Protein AF-A0A163H7R5-F1 (afdb_monomer_lite)

Radius of gyration: 14.14 Å; chains: 1; bounding box: 29×24×38 Å

Structure (mmCIF, N/CA/C/O backbone):
data_AF-A0A163H7R5-F1
#
_entry.id   AF-A0A163H7R5-F1
#
loop_
_atom_site.group_PDB
_atom_site.id
_atom_site.type_symbol
_atom_site.label_atom_id
_atom_site.label_alt_id
_atom_site.label_comp_id
_atom_site.label_asym_id
_atom_site.label_entity_id
_atom_site.label_seq_id
_atom_site.pdbx_PDB_ins_code
_atom_site.Cartn_x
_atom_site.Cartn_y
_atom_site.Cartn_z
_atom_site.occupancy
_atom_site.B_iso_or_equiv
_atom_site.auth_seq_id
_atom_site.auth_comp_id
_atom_site.auth_asym_id
_atom_site.auth_atom_id
_atom_site.pdbx_PDB_model_num
ATOM 1 N N . MET A 1 1 ? -4.530 -2.869 -2.619 1.00 72.56 1 MET A N 1
ATOM 2 C CA . MET A 1 1 ? -5.975 -3.078 -2.436 1.00 72.56 1 MET A CA 1
ATOM 3 C C . MET A 1 1 ? -6.226 -3.514 -1.015 1.00 72.56 1 MET A C 1
ATOM 5 O O . MET A 1 1 ? -5.780 -4.596 -0.633 1.00 72.56 1 MET A O 1
ATOM 9 N N . ILE A 1 2 ? -6.866 -2.659 -0.225 1.00 85.81 2 ILE A N 1
ATOM 10 C CA . ILE A 1 2 ? -7.256 -3.000 1.138 1.00 85.81 2 ILE A CA 1
ATOM 11 C C . ILE A 1 2 ? -8.433 -3.974 1.084 1.00 85.81 2 ILE A C 1
ATOM 13 O O . ILE A 1 2 ? -9.482 -3.690 0.510 1.00 85.81 2 ILE A O 1
ATOM 17 N N . ASP A 1 3 ? -8.252 -5.167 1.639 1.00 91.56 3 ASP A N 1
ATOM 18 C CA . ASP A 1 3 ? -9.330 -6.146 1.685 1.00 91.56 3 ASP A CA 1
ATOM 19 C C . ASP A 1 3 ? -10.376 -5.776 2.757 1.00 91.56 3 ASP A C 1
ATOM 21 O O . ASP A 1 3 ? -10.142 -4.977 3.672 1.00 91.56 3 ASP A O 1
ATOM 25 N N . SER A 1 4 ? -11.555 -6.390 2.656 1.00 92.75 4 SER A N 1
ATOM 26 C CA . SER A 1 4 ? -12.683 -6.099 3.545 1.00 92.75 4 SER A CA 1
ATOM 27 C C . SER A 1 4 ? -12.422 -6.463 5.010 1.00 92.75 4 SER A C 1
ATOM 29 O O . SER A 1 4 ? -13.014 -5.852 5.903 1.00 92.75 4 SER A O 1
ATOM 31 N N . TYR A 1 5 ? -11.545 -7.431 5.286 1.00 94.44 5 TYR A N 1
ATOM 32 C CA . TYR A 1 5 ? -11.155 -7.785 6.645 1.00 94.44 5 TYR A CA 1
ATOM 33 C C . TYR A 1 5 ? -10.237 -6.710 7.234 1.00 94.44 5 TYR A C 1
ATOM 35 O O . TYR A 1 5 ? -10.515 -6.196 8.318 1.00 94.44 5 TYR A O 1
ATOM 43 N N . THR A 1 6 ? -9.203 -6.302 6.500 1.00 91.81 6 THR A N 1
ATOM 44 C CA . THR A 1 6 ? -8.277 -5.237 6.894 1.00 91.81 6 THR A CA 1
ATOM 45 C C . THR A 1 6 ? -9.022 -3.924 7.129 1.00 91.81 6 THR A C 1
ATOM 47 O O . THR A 1 6 ? -8.787 -3.265 8.142 1.00 91.81 6 THR A O 1
ATOM 50 N N . LEU A 1 7 ? -9.987 -3.583 6.270 1.00 93.81 7 LEU A N 1
ATOM 51 C CA . LEU A 1 7 ? -10.825 -2.396 6.447 1.00 93.81 7 LEU A CA 1
ATOM 52 C C . LEU A 1 7 ? -11.639 -2.452 7.751 1.00 93.81 7 LEU A C 1
ATOM 54 O O . LEU A 1 7 ? -11.688 -1.473 8.495 1.00 93.81 7 LEU A O 1
ATOM 58 N N . LYS A 1 8 ? -12.242 -3.606 8.074 1.00 94.94 8 LYS A N 1
ATOM 59 C CA . LYS A 1 8 ? -12.953 -3.803 9.350 1.00 94.94 8 LYS A CA 1
ATOM 60 C C . LYS A 1 8 ? -12.021 -3.636 10.548 1.00 94.94 8 LYS A C 1
ATOM 62 O O . LYS A 1 8 ? -12.404 -2.989 11.516 1.00 94.94 8 LYS A O 1
ATOM 67 N N . GLN A 1 9 ? -10.801 -4.171 10.472 1.00 94.88 9 GLN A N 1
ATOM 68 C CA . GLN A 1 9 ? -9.807 -4.016 11.537 1.00 94.88 9 GLN A CA 1
ATOM 69 C C . GLN A 1 9 ? -9.389 -2.554 11.729 1.00 94.88 9 GLN A C 1
ATOM 71 O O . GLN A 1 9 ? -9.245 -2.107 12.864 1.00 94.88 9 GLN A O 1
ATOM 76 N N .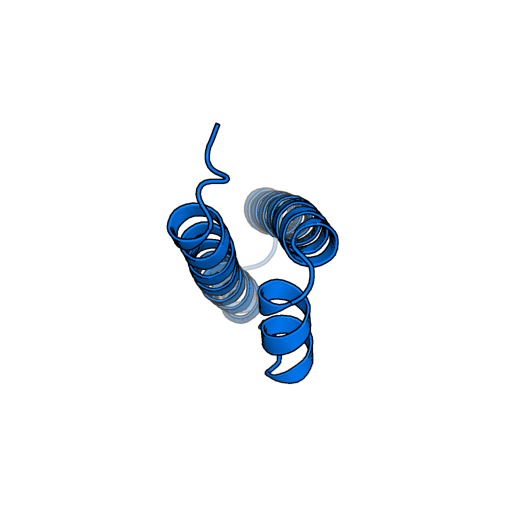 CYS A 1 10 ? -9.258 -1.787 10.645 1.00 93.94 10 CYS A N 1
ATOM 77 C CA . CYS A 1 10 ? -8.930 -0.361 10.717 1.00 93.94 10 CYS A CA 1
ATOM 78 C C . CYS A 1 10 ? -10.037 0.460 11.398 1.00 93.94 10 CYS A C 1
ATOM 80 O O . CYS A 1 10 ? -9.723 1.367 12.162 1.00 93.94 10 CYS A O 1
ATOM 82 N N . LYS A 1 11 ? -11.313 0.100 11.190 1.00 92.25 11 LYS A N 1
ATOM 83 C CA . LYS A 1 11 ? -12.462 0.749 11.848 1.00 92.25 11 LYS A CA 1
ATOM 84 C C . LYS A 1 11 ? -12.512 0.509 13.358 1.00 92.25 11 LYS A C 1
ATOM 86 O O . LYS A 1 11 ? -12.908 1.392 14.103 1.00 92.25 11 LYS A O 1
ATOM 91 N N . VAL A 1 12 ? -12.126 -0.682 13.821 1.00 93.81 12 VAL A N 1
ATOM 92 C CA . VAL A 1 12 ? -12.187 -1.029 15.256 1.00 93.81 12 VAL A CA 1
ATOM 93 C C . VAL A 1 12 ? -10.893 -0.724 16.006 1.00 93.81 12 VAL A C 1
ATOM 95 O O . VAL A 1 12 ? -10.904 -0.585 17.227 1.00 93.81 12 VAL A O 1
ATOM 98 N N . ASN A 1 13 ? -9.763 -0.638 15.302 1.00 93.81 13 ASN A N 1
ATOM 99 C CA . ASN A 1 13 ? -8.456 -0.424 15.902 1.00 93.81 13 ASN A CA 1
ATOM 100 C C . ASN A 1 13 ? -7.675 0.662 15.156 1.00 93.81 13 ASN A C 1
ATOM 102 O O . ASN A 1 13 ? -7.053 0.447 14.112 1.00 93.81 13 ASN A O 1
ATOM 106 N N . LYS A 1 14 ? -7.632 1.831 15.790 1.00 88.31 14 LYS A N 1
ATOM 107 C CA . LYS A 1 14 ? -6.984 3.034 15.265 1.00 88.31 14 LYS A CA 1
ATOM 108 C C . LYS A 1 14 ? -5.476 2.870 15.063 1.00 88.31 14 LYS A C 1
ATOM 110 O O . LYS A 1 14 ? -4.907 3.423 14.125 1.00 88.31 14 LYS A O 1
ATOM 115 N N . HIS A 1 15 ? -4.814 2.086 15.917 1.00 92.62 15 HIS A N 1
ATOM 116 C CA . HIS A 1 15 ? -3.390 1.800 15.759 1.00 92.62 15 HIS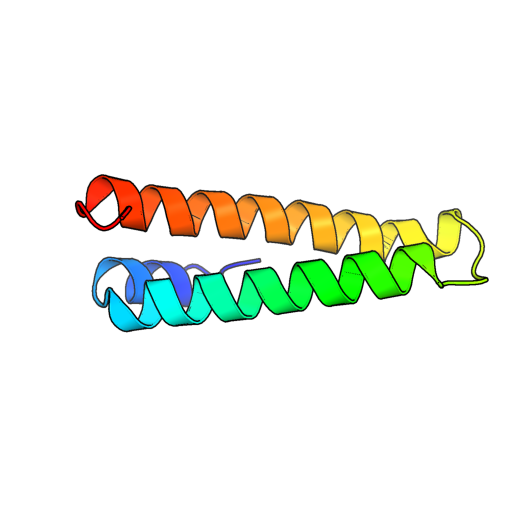 A CA 1
ATOM 117 C C . HIS A 1 1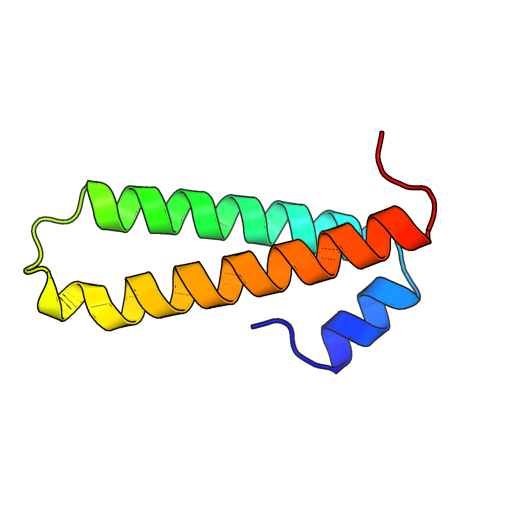5 ? -3.128 0.969 14.497 1.00 92.62 15 HIS A C 1
ATOM 119 O O . HIS A 1 15 ? -2.188 1.259 13.759 1.00 92.62 15 HIS A O 1
ATOM 125 N N . ILE A 1 16 ? -3.996 -0.008 14.208 1.00 93.44 16 ILE A N 1
ATOM 126 C CA . ILE A 1 16 ? -3.924 -0.796 12.971 1.00 93.44 16 ILE A CA 1
ATOM 127 C C . ILE A 1 16 ? -4.125 0.108 11.752 1.00 93.44 16 ILE A C 1
ATOM 129 O O . ILE A 1 16 ? -3.338 0.009 10.812 1.00 93.44 16 ILE A O 1
ATOM 133 N N . CYS A 1 17 ? -5.104 1.020 11.789 1.00 94.94 17 CYS A N 1
ATOM 134 C CA . CYS A 1 17 ? -5.343 1.979 10.706 1.00 94.94 17 CYS A CA 1
ATOM 135 C C . CYS A 1 17 ? -4.090 2.823 10.406 1.00 94.94 17 CYS A C 1
ATOM 137 O O . CYS A 1 17 ? -3.576 2.800 9.288 1.00 94.94 17 CYS A O 1
ATOM 139 N N . LYS A 1 18 ? -3.506 3.459 11.434 1.00 94.69 18 LYS A N 1
ATOM 140 C CA . LYS A 1 18 ? -2.278 4.267 11.302 1.00 94.69 18 LYS A CA 1
ATOM 141 C C . LYS A 1 18 ? -1.082 3.462 10.798 1.00 94.69 18 LYS A C 1
ATOM 143 O O . LYS A 1 18 ? -0.318 3.944 9.964 1.00 94.69 18 LYS A O 1
ATOM 148 N N . LEU A 1 19 ? -0.899 2.241 11.301 1.00 95.44 19 LEU A N 1
ATOM 149 C CA . LEU A 1 19 ? 0.182 1.364 10.855 1.00 95.44 19 LEU A CA 1
ATOM 150 C C . LEU A 1 19 ? 0.010 0.978 9.381 1.00 95.44 19 LEU A C 1
ATOM 152 O O . LEU A 1 19 ? 0.988 0.944 8.635 1.00 95.44 19 LEU A O 1
ATOM 156 N N . LYS A 1 20 ? -1.224 0.697 8.945 1.00 95.06 20 LYS A N 1
ATOM 157 C CA . LYS A 1 20 ? -1.503 0.385 7.541 1.00 95.06 20 LYS A CA 1
ATOM 158 C C . LYS A 1 20 ? -1.312 1.582 6.627 1.00 95.06 20 LYS A C 1
ATOM 160 O O . LYS A 1 20 ? -0.671 1.392 5.598 1.00 95.06 20 LYS A O 1
ATOM 165 N N . ALA A 1 21 ? -1.760 2.772 7.023 1.00 95.81 21 ALA A N 1
ATOM 166 C CA . ALA A 1 21 ? -1.526 3.996 6.262 1.00 95.81 21 ALA A CA 1
ATOM 167 C C . ALA A 1 21 ? -0.022 4.218 6.032 1.00 95.81 21 ALA A C 1
ATOM 169 O O . ALA A 1 21 ? 0.424 4.232 4.891 1.00 95.81 21 ALA A O 1
ATOM 170 N N . ARG A 1 22 ? 0.793 4.205 7.096 1.00 96.62 22 ARG A N 1
ATOM 171 C CA . ARG A 1 22 ? 2.257 4.377 6.992 1.00 96.62 22 ARG A CA 1
ATOM 172 C C . ARG A 1 22 ? 2.941 3.334 6.111 1.00 96.62 22 ARG A C 1
ATOM 174 O O . ARG A 1 22 ? 3.816 3.658 5.313 1.00 96.62 22 ARG A O 1
ATOM 181 N N . ASN A 1 23 ? 2.559 2.066 6.253 1.00 95.69 23 ASN A N 1
ATOM 182 C CA . ASN A 1 23 ? 3.143 1.000 5.439 1.00 95.69 23 ASN A CA 1
ATOM 183 C C . ASN A 1 23 ? 2.784 1.162 3.959 1.00 95.69 23 ASN A C 1
ATOM 185 O O . ASN A 1 23 ? 3.614 0.899 3.088 1.00 95.69 23 ASN A O 1
ATOM 189 N N . LEU A 1 24 ? 1.551 1.579 3.678 1.00 96.12 24 LEU A N 1
ATOM 190 C CA . LEU A 1 24 ? 1.066 1.768 2.322 1.00 96.12 24 LEU A CA 1
ATOM 191 C C . LEU A 1 24 ? 1.650 3.036 1.684 1.00 96.12 24 LEU A C 1
ATOM 193 O O . LEU A 1 24 ? 2.050 2.979 0.526 1.00 96.12 24 LEU A O 1
ATOM 197 N N . GLU A 1 25 ? 1.811 4.124 2.442 1.00 97.44 25 GLU A N 1
ATOM 198 C CA . GLU A 1 25 ? 2.555 5.327 2.038 1.00 97.44 25 GLU A CA 1
ATOM 199 C C . GLU A 1 25 ? 3.973 4.962 1.605 1.00 97.44 25 GLU A C 1
ATOM 201 O O . GLU A 1 25 ? 4.394 5.287 0.493 1.00 97.44 25 GLU A O 1
ATOM 206 N N . HIS A 1 26 ? 4.689 4.221 2.457 1.00 97.44 26 HIS A N 1
ATOM 207 C CA . HIS A 1 26 ? 6.042 3.774 2.159 1.00 97.44 26 HIS A CA 1
ATOM 208 C C . HIS A 1 26 ? 6.079 2.906 0.893 1.00 97.44 26 HIS A C 1
ATOM 210 O O . HIS A 1 26 ? 6.891 3.145 0.002 1.00 97.44 26 HIS A O 1
ATOM 216 N N . ALA A 1 27 ? 5.175 1.929 0.766 1.00 95.94 27 ALA A N 1
ATOM 217 C CA . ALA A 1 27 ? 5.106 1.067 -0.414 1.00 95.94 27 ALA A CA 1
ATOM 218 C C . ALA A 1 27 ? 4.809 1.853 -1.704 1.00 95.94 27 ALA A C 1
ATOM 220 O O . ALA A 1 27 ? 5.444 1.611 -2.731 1.00 95.94 27 ALA A O 1
ATOM 221 N N . VAL A 1 28 ? 3.887 2.820 -1.651 1.00 97.19 28 VAL A N 1
ATOM 222 C CA . VAL A 1 28 ? 3.568 3.714 -2.774 1.00 97.19 28 VAL A CA 1
ATOM 223 C C . VAL A 1 28 ? 4.781 4.557 -3.156 1.00 97.19 28 VAL A C 1
ATOM 225 O O . VAL A 1 28 ? 5.083 4.679 -4.342 1.00 97.19 28 VAL A O 1
ATOM 228 N N . GLN A 1 29 ? 5.496 5.119 -2.179 1.00 97.75 29 GLN A N 1
ATOM 229 C CA . GLN A 1 29 ? 6.697 5.912 -2.433 1.00 97.75 29 GLN A CA 1
ATOM 230 C C . GLN A 1 29 ? 7.792 5.073 -3.100 1.00 97.75 29 GLN A C 1
ATOM 232 O O . GLN A 1 29 ? 8.338 5.492 -4.119 1.00 97.75 29 GLN A O 1
ATOM 237 N N . GLN A 1 30 ? 8.060 3.871 -2.586 1.00 97.06 30 GLN A N 1
ATOM 238 C CA . GLN A 1 30 ? 9.039 2.960 -3.183 1.00 97.06 30 GLN A CA 1
ATOM 239 C C . GLN A 1 30 ? 8.643 2.562 -4.607 1.00 97.06 30 GLN A C 1
ATOM 241 O O . GLN A 1 30 ? 9.463 2.626 -5.516 1.00 97.06 30 GLN A O 1
ATOM 246 N N . ALA A 1 31 ? 7.372 2.235 -4.847 1.00 95.81 31 ALA A N 1
ATOM 247 C CA . ALA A 1 31 ? 6.903 1.890 -6.185 1.00 95.81 31 ALA A CA 1
ATOM 248 C C . ALA A 1 31 ? 7.004 3.069 -7.171 1.00 95.81 31 ALA A C 1
ATOM 250 O O . ALA A 1 31 ? 7.344 2.864 -8.336 1.00 95.81 31 ALA A O 1
ATOM 251 N N . LYS A 1 32 ? 6.751 4.306 -6.721 1.00 96.44 32 LYS A N 1
ATOM 252 C CA . LYS A 1 32 ? 6.955 5.515 -7.537 1.00 96.44 32 LYS A CA 1
ATOM 253 C C . LYS A 1 32 ? 8.427 5.706 -7.909 1.00 96.44 32 LYS A C 1
ATOM 255 O O . LYS A 1 32 ? 8.699 5.988 -9.073 1.00 96.44 32 LYS A O 1
ATOM 260 N N . LEU A 1 33 ? 9.349 5.510 -6.963 1.00 96.69 33 LEU A N 1
ATOM 261 C CA . LEU A 1 33 ? 10.792 5.551 -7.231 1.00 96.69 33 LEU A CA 1
ATOM 262 C C . LEU A 1 33 ? 11.196 4.465 -8.232 1.00 96.69 33 LEU A C 1
ATOM 264 O O . LEU A 1 33 ? 11.807 4.777 -9.246 1.00 96.69 33 LEU A O 1
ATOM 268 N N . MET A 1 34 ? 10.740 3.225 -8.028 1.00 94.44 34 MET A N 1
ATOM 269 C CA . MET A 1 34 ? 10.994 2.122 -8.960 1.00 94.44 34 MET A CA 1
ATOM 270 C C . MET A 1 34 ? 10.506 2.428 -10.378 1.00 94.44 34 MET A C 1
ATOM 272 O O . MET A 1 34 ? 11.195 2.097 -11.333 1.00 94.44 34 MET A O 1
ATOM 276 N N . ILE A 1 35 ? 9.330 3.049 -10.538 1.00 95.19 35 ILE A N 1
ATOM 277 C CA . ILE A 1 35 ? 8.822 3.467 -11.855 1.00 95.19 35 ILE A CA 1
ATOM 278 C C . ILE A 1 35 ? 9.712 4.558 -12.462 1.00 95.19 35 ILE A C 1
ATOM 280 O O . ILE A 1 35 ? 9.965 4.516 -13.661 1.00 95.19 35 ILE A O 1
ATOM 284 N N . ALA A 1 36 ? 10.140 5.538 -11.663 1.00 94.69 36 ALA A N 1
ATOM 285 C CA . ALA A 1 36 ? 10.933 6.675 -12.129 1.00 94.69 36 ALA A CA 1
ATOM 286 C C . ALA A 1 36 ? 12.364 6.281 -12.528 1.00 94.69 36 ALA A C 1
ATOM 288 O O . ALA A 1 36 ? 12.914 6.846 -13.468 1.00 94.69 36 ALA A O 1
ATOM 289 N N . GLU A 1 37 ? 12.947 5.309 -11.830 1.00 95.38 37 G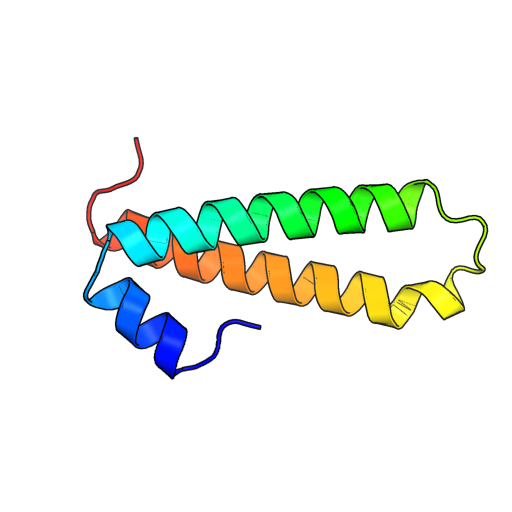LU A N 1
ATOM 290 C CA . GLU A 1 37 ? 14.305 4.803 -12.066 1.00 95.38 37 GLU A CA 1
ATOM 291 C C . GLU A 1 37 ? 14.341 3.637 -13.067 1.00 95.38 37 GLU A C 1
ATOM 293 O O . GLU A 1 37 ? 15.414 3.188 -13.471 1.00 95.38 37 GLU A O 1
ATOM 298 N N . SER A 1 38 ? 13.177 3.119 -13.471 1.00 92.25 38 SER A N 1
ATOM 299 C CA . SER A 1 38 ? 13.093 1.986 -14.387 1.00 92.25 38 SER A CA 1
ATOM 300 C C . SER A 1 38 ? 13.570 2.355 -15.790 1.00 92.25 38 SER A C 1
ATOM 302 O O . SER A 1 38 ? 13.083 3.306 -16.395 1.00 92.25 38 SER A O 1
ATOM 304 N N . ALA A 1 39 ? 14.449 1.525 -16.352 1.00 92.56 39 ALA A N 1
ATOM 305 C CA . ALA A 1 39 ? 14.802 1.551 -17.772 1.00 92.56 39 ALA A CA 1
ATOM 306 C C . ALA A 1 39 ? 13.837 0.719 -18.647 1.00 92.56 39 ALA A C 1
ATOM 308 O O . ALA A 1 39 ? 14.148 0.424 -19.797 1.00 92.56 39 ALA A O 1
ATOM 309 N N . MET A 1 40 ? 12.704 0.265 -18.097 1.00 91.94 40 MET A N 1
ATOM 310 C CA . MET A 1 40 ? 11.711 -0.514 -18.837 1.00 91.94 40 MET A CA 1
ATOM 311 C C . MET A 1 40 ? 10.853 0.382 -19.731 1.00 91.94 40 MET A C 1
ATOM 313 O O . MET A 1 40 ? 10.529 1.513 -19.368 1.00 91.94 40 MET A O 1
ATOM 317 N N . GLU A 1 41 ? 10.396 -0.179 -20.850 1.00 91.88 41 GLU A N 1
ATOM 318 C CA . GLU A 1 41 ? 9.443 0.494 -21.730 1.00 91.88 41 GLU A CA 1
ATOM 319 C C . GLU A 1 41 ? 8.142 0.858 -20.986 1.00 91.88 41 GLU A C 1
ATOM 321 O O . GLU A 1 41 ? 7.675 0.084 -20.132 1.00 91.88 41 GLU A O 1
ATOM 326 N N . PRO A 1 42 ? 7.519 2.011 -21.296 1.00 88.44 42 PRO A N 1
ATOM 327 C CA . PRO A 1 42 ? 6.319 2.488 -20.611 1.00 88.44 42 PRO A CA 1
ATOM 328 C C . PRO A 1 42 ? 5.182 1.460 -20.526 1.00 88.44 42 PRO A C 1
ATOM 330 O O . PRO A 1 42 ? 4.494 1.394 -19.503 1.00 88.44 42 PRO A O 1
ATOM 333 N N . GLU A 1 43 ? 5.000 0.635 -21.559 1.00 93.56 43 GLU A N 1
ATOM 334 C CA . GLU A 1 43 ? 3.973 -0.407 -21.645 1.00 93.56 43 GLU A CA 1
ATOM 335 C C . GLU A 1 43 ? 4.174 -1.486 -20.576 1.00 93.56 43 GLU A C 1
ATOM 337 O O . GLU A 1 43 ? 3.212 -1.957 -19.963 1.00 93.56 43 GLU A O 1
ATOM 342 N N . ALA A 1 44 ? 5.429 -1.836 -20.286 1.00 92.75 44 ALA A N 1
ATOM 343 C CA . ALA A 1 44 ? 5.761 -2.827 -19.271 1.00 92.75 44 ALA A CA 1
ATOM 344 C C . ALA A 1 44 ? 5.493 -2.309 -17.843 1.00 92.75 44 ALA A C 1
ATOM 346 O O . ALA A 1 44 ? 5.268 -3.097 -16.921 1.00 92.75 44 ALA A O 1
ATOM 347 N N . LEU A 1 45 ? 5.439 -0.984 -17.660 1.00 95.25 45 LEU A N 1
ATOM 348 C CA . LEU A 1 45 ? 5.149 -0.333 -16.379 1.00 95.25 45 LEU A CA 1
ATOM 349 C C . LEU A 1 45 ? 3.653 -0.095 -16.134 1.00 95.25 45 LEU A C 1
ATOM 351 O O . LEU A 1 45 ? 3.280 0.263 -15.014 1.00 95.25 45 LEU A O 1
ATOM 355 N N . VAL A 1 46 ? 2.777 -0.316 -17.122 1.00 96.00 46 VAL A N 1
ATOM 356 C CA . VAL A 1 46 ? 1.326 -0.050 -17.012 1.00 96.00 46 VAL A CA 1
ATOM 357 C C . VAL A 1 46 ? 0.705 -0.763 -15.809 1.00 96.00 46 VAL A C 1
ATOM 359 O O . VAL A 1 46 ? -0.015 -0.147 -15.021 1.00 96.00 46 VAL A O 1
ATOM 362 N N . SER A 1 47 ? 1.025 -2.045 -15.617 1.00 93.88 47 SER A N 1
ATOM 363 C CA . SER A 1 47 ? 0.503 -2.832 -14.491 1.00 93.88 47 SER A CA 1
ATOM 364 C C . SER A 1 47 ? 0.956 -2.275 -13.137 1.00 93.88 47 SER A C 1
ATOM 366 O O . SER A 1 47 ? 0.159 -2.189 -12.200 1.00 93.88 47 SER A O 1
ATOM 368 N N . LEU A 1 48 ? 2.218 -1.844 -13.034 1.00 94.25 48 LEU A N 1
ATOM 369 C CA . LEU A 1 48 ? 2.768 -1.272 -11.806 1.00 94.25 48 LEU A CA 1
ATOM 370 C C . LEU A 1 48 ? 2.154 0.102 -11.508 1.00 94.25 48 LEU A C 1
ATOM 372 O O . LEU A 1 48 ? 1.713 0.338 -10.387 1.00 94.25 48 LEU A O 1
ATOM 376 N N . ARG A 1 49 ? 2.033 0.972 -12.519 1.00 96.44 49 ARG A N 1
ATOM 377 C CA . ARG A 1 49 ? 1.367 2.281 -12.404 1.00 96.44 49 ARG A CA 1
ATOM 378 C C . ARG A 1 49 ? -0.086 2.142 -11.955 1.00 96.44 49 ARG A C 1
ATOM 380 O O . ARG A 1 49 ? -0.515 2.875 -11.068 1.00 96.44 49 ARG A O 1
ATOM 387 N N . ARG A 1 50 ? -0.820 1.162 -12.498 1.00 96.75 50 ARG A N 1
ATOM 388 C CA . ARG A 1 50 ? -2.192 0.862 -12.062 1.00 96.75 50 ARG A CA 1
ATOM 389 C C . ARG A 1 50 ? -2.240 0.470 -10.583 1.00 96.75 50 ARG A C 1
ATOM 391 O O . ARG A 1 50 ? -3.030 1.036 -9.838 1.00 96.75 50 ARG A O 1
ATOM 398 N N . LYS A 1 51 ? -1.365 -0.438 -10.138 1.00 95.38 51 LYS A N 1
ATOM 399 C CA . LYS A 1 51 ? -1.296 -0.853 -8.722 1.00 95.38 51 LYS A CA 1
ATOM 400 C C . LYS A 1 51 ? -0.949 0.304 -7.784 1.00 95.38 51 LYS A C 1
ATOM 402 O O . LYS A 1 51 ? -1.476 0.365 -6.675 1.00 95.38 51 LYS A O 1
ATOM 407 N N . VAL A 1 52 ? -0.077 1.218 -8.214 1.00 96.94 52 VAL A N 1
ATOM 408 C CA . VAL A 1 52 ? 0.226 2.446 -7.464 1.00 96.94 52 VAL A CA 1
ATOM 409 C C . VAL A 1 52 ? -1.022 3.316 -7.330 1.00 96.94 52 VAL A C 1
ATOM 411 O O . VAL A 1 52 ? -1.323 3.744 -6.222 1.00 96.94 52 VAL A O 1
ATOM 414 N N . ALA A 1 53 ? -1.772 3.530 -8.413 1.00 97.00 53 ALA A N 1
ATOM 415 C CA . ALA A 1 53 ? -3.014 4.302 -8.372 1.00 97.00 53 ALA A CA 1
ATOM 416 C C . ALA A 1 53 ? -4.063 3.668 -7.440 1.00 97.00 53 ALA A C 1
ATOM 418 O O . ALA A 1 53 ? -4.612 4.354 -6.585 1.00 97.00 53 ALA A O 1
ATOM 419 N N . GLU A 1 54 ? -4.276 2.352 -7.529 1.00 96.81 54 GLU A N 1
ATOM 420 C CA . GLU A 1 54 ? -5.164 1.613 -6.615 1.00 96.81 54 GLU A CA 1
ATOM 421 C C . GLU A 1 54 ? -4.734 1.765 -5.145 1.00 96.81 54 GLU A C 1
ATOM 423 O O . GLU A 1 54 ? -5.567 1.9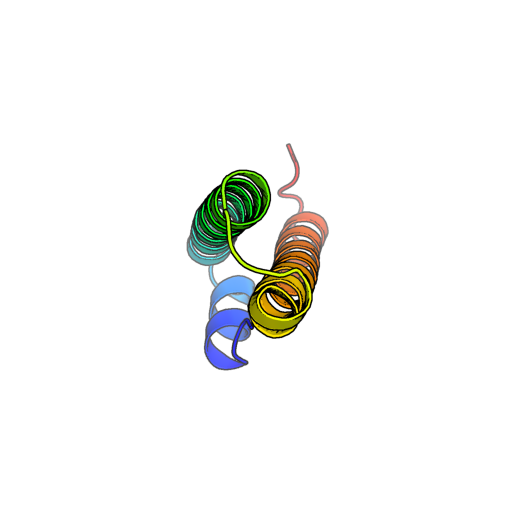30 -4.261 1.00 96.81 54 GLU A O 1
ATOM 428 N N . SER A 1 55 ? -3.425 1.756 -4.883 1.00 96.62 55 SER A N 1
ATOM 429 C CA . SER A 1 55 ? -2.878 1.900 -3.527 1.00 96.62 55 SER A CA 1
ATOM 430 C C . SER A 1 55 ? -3.007 3.326 -2.980 1.00 96.62 55 SER A C 1
ATOM 432 O O . SER A 1 55 ? -3.087 3.508 -1.770 1.00 96.62 55 SER A O 1
ATOM 434 N N . ILE A 1 56 ? -3.037 4.341 -3.850 1.00 97.19 56 ILE A N 1
ATOM 435 C CA . ILE A 1 56 ? -3.331 5.728 -3.459 1.00 97.19 56 ILE A CA 1
ATOM 436 C C . ILE A 1 56 ? -4.802 5.857 -3.048 1.00 97.19 56 ILE A C 1
ATOM 438 O O . ILE A 1 56 ? -5.084 6.454 -2.016 1.00 97.19 56 ILE A O 1
ATOM 442 N N . LEU A 1 57 ? -5.726 5.232 -3.782 1.00 96.62 57 LEU A N 1
ATOM 443 C CA . LEU A 1 57 ? -7.143 5.214 -3.400 1.00 96.62 57 LEU A CA 1
ATOM 444 C C . LEU A 1 57 ? -7.359 4.500 -2.056 1.00 96.62 57 LEU A C 1
ATOM 446 O O . LEU A 1 57 ? -8.110 4.972 -1.207 1.00 96.62 57 LEU A O 1
ATOM 450 N N . ASP A 1 58 ? -6.661 3.387 -1.824 1.00 96.19 58 ASP A N 1
ATOM 451 C CA . ASP A 1 58 ? -6.676 2.715 -0.520 1.00 96.19 58 ASP A CA 1
ATOM 452 C C . ASP A 1 58 ? -6.155 3.628 0.612 1.00 96.19 58 ASP A C 1
ATOM 454 O O . ASP A 1 58 ? -6.681 3.583 1.725 1.00 96.19 58 ASP A O 1
ATOM 458 N N . LEU A 1 59 ? -5.127 4.451 0.351 1.00 96.56 59 LEU A N 1
ATOM 459 C CA . LEU A 1 59 ? -4.620 5.434 1.318 1.00 96.56 59 LEU A CA 1
ATOM 460 C C . LEU A 1 59 ? -5.662 6.499 1.643 1.00 96.56 59 LEU A C 1
ATOM 462 O O . LEU A 1 59 ? -5.862 6.800 2.816 1.00 96.56 59 LEU A O 1
ATOM 466 N N . GLU A 1 60 ? -6.348 7.029 0.631 1.00 95.94 60 GLU A N 1
ATOM 467 C CA . GLU A 1 60 ? -7.432 7.997 0.823 1.00 95.94 60 GLU A CA 1
ATOM 468 C C . GLU A 1 60 ? -8.533 7.421 1.720 1.00 95.94 60 GLU A C 1
ATOM 4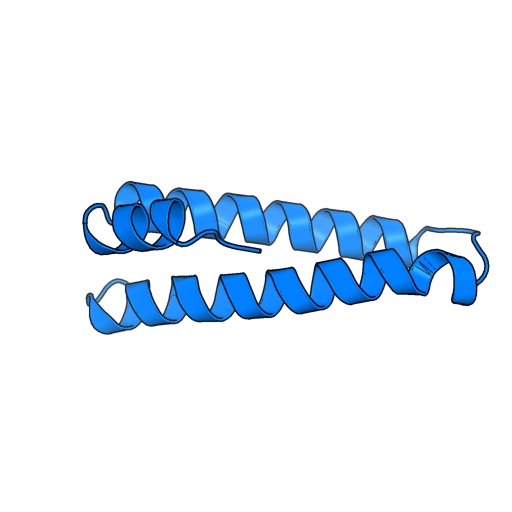70 O O . GLU A 1 60 ? -8.954 8.072 2.673 1.00 95.94 60 GLU A O 1
ATOM 475 N N . VAL A 1 61 ? -8.932 6.163 1.499 1.00 95.19 61 VAL A N 1
ATOM 476 C CA . VAL A 1 61 ? -9.894 5.470 2.372 1.00 95.19 61 VAL A CA 1
ATOM 477 C C . VAL A 1 61 ? -9.392 5.395 3.816 1.00 95.19 61 VAL A C 1
ATOM 479 O O . VAL A 1 61 ? -10.159 5.633 4.748 1.00 95.19 61 VAL A O 1
ATOM 482 N N . LEU A 1 62 ? -8.115 5.068 4.029 1.00 94.75 62 LEU A N 1
ATOM 483 C CA . LEU A 1 62 ? -7.538 4.992 5.373 1.00 94.75 62 LEU A CA 1
ATOM 484 C C . LEU A 1 62 ? -7.486 6.361 6.062 1.00 94.75 62 LEU A C 1
ATOM 486 O O . LEU A 1 62 ? -7.797 6.443 7.250 1.00 94.75 62 LEU A O 1
ATOM 490 N N . TYR A 1 63 ? -7.140 7.427 5.339 1.00 94.88 63 TYR A N 1
ATOM 491 C CA . TYR A 1 63 ? -7.140 8.781 5.893 1.00 94.88 63 TYR A CA 1
ATOM 492 C C . TYR A 1 63 ? -8.544 9.279 6.216 1.00 94.88 63 TYR A C 1
ATOM 494 O O . TYR A 1 63 ? -8.734 9.833 7.294 1.00 94.88 63 TYR A O 1
ATOM 502 N N . LEU A 1 64 ? -9.536 9.009 5.364 1.00 93.94 64 LEU A N 1
ATOM 503 C CA . LEU A 1 64 ? -10.935 9.342 5.653 1.00 93.94 64 LEU A CA 1
ATOM 504 C C . LEU A 1 64 ? -11.416 8.667 6.944 1.00 93.94 64 LEU A C 1
ATOM 506 O O . LEU A 1 64 ? -12.010 9.317 7.800 1.00 93.94 64 LEU A O 1
ATOM 510 N N . LEU A 1 65 ? -11.073 7.391 7.149 1.00 92.00 65 LEU A N 1
ATOM 511 C CA . LEU A 1 65 ? -11.369 6.698 8.409 1.00 92.00 65 LEU A CA 1
ATOM 512 C C . LEU A 1 65 ? -10.668 7.330 9.619 1.00 92.00 65 LEU A C 1
ATOM 514 O O . LEU A 1 65 ? -11.167 7.248 10.738 1.00 92.00 65 LEU A O 1
ATOM 518 N N . MET A 1 66 ? -9.492 7.927 9.426 1.00 89.19 66 MET A N 1
ATOM 519 C CA . MET A 1 66 ? -8.783 8.643 10.488 1.00 89.19 66 MET A CA 1
ATOM 520 C C . MET A 1 66 ? -9.400 10.024 10.764 1.00 89.19 66 MET A C 1
ATOM 522 O O . MET A 1 66 ? -9.446 10.433 11.925 1.00 89.19 66 MET A O 1
ATOM 526 N N . GLU A 1 67 ? -9.887 10.721 9.735 1.00 87.62 67 GLU A N 1
ATOM 527 C CA . GLU A 1 67 ? -10.600 12.003 9.842 1.00 87.62 67 GLU A CA 1
ATOM 528 C C . GLU A 1 67 ? -11.922 11.867 10.594 1.00 87.62 67 GLU A C 1
ATOM 530 O O . GLU A 1 67 ? -12.139 12.592 11.566 1.00 87.62 67 GLU A O 1
ATOM 535 N N . GLU A 1 68 ? -12.762 10.899 10.211 1.00 81.75 68 GLU A N 1
ATOM 536 C CA . GLU A 1 68 ? -14.047 10.610 10.873 1.00 81.75 68 GLU A CA 1
ATOM 537 C C . GLU A 1 68 ? -13.882 10.350 12.382 1.00 81.75 68 GLU A C 1
ATOM 539 O O . GLU A 1 68 ? -14.763 10.648 13.186 1.00 81.75 68 GLU A O 1
ATOM 544 N N . GLU A 1 69 ? -12.719 9.835 12.777 1.00 73.31 69 GLU A N 1
ATOM 545 C CA . GLU A 1 69 ? -12.375 9.456 14.146 1.00 73.31 69 GLU A CA 1
ATOM 546 C C . GLU A 1 69 ? -11.587 10.538 14.914 1.00 73.31 69 GLU A C 1
ATOM 548 O O . GLU A 1 69 ? -11.080 10.260 16.013 1.00 73.31 69 GLU A O 1
ATOM 553 N N . GLY A 1 70 ? -11.455 11.746 14.344 1.00 72.38 70 GLY A N 1
ATOM 554 C CA . GLY A 1 70 ? -10.792 12.905 14.951 1.00 72.38 70 GLY A CA 1
ATOM 555 C C . GLY A 1 70 ? -9.279 12.745 15.116 1.00 72.38 70 GLY A C 1
ATOM 556 O O . GLY A 1 70 ? -8.720 13.173 16.124 1.00 72.38 70 GLY A O 1
ATOM 557 N N . GLN A 1 71 ? -8.613 12.053 14.185 1.00 61.00 71 GLN A N 1
ATOM 558 C CA . GLN A 1 71 ? -7.205 11.653 14.315 1.00 61.00 71 GLN A CA 1
ATOM 559 C C . GLN A 1 71 ? -6.234 12.322 13.342 1.00 61.00 71 GLN A C 1
ATOM 561 O O . GLN A 1 71 ? -5.069 11.903 13.289 1.00 61.00 71 GLN A O 1
ATOM 566 N N . VAL A 1 72 ? -6.684 13.321 12.587 1.00 58.59 72 VAL A N 1
ATOM 567 C CA . VAL A 1 72 ? -5.788 14.166 11.796 1.00 58.59 72 VAL A CA 1
ATOM 568 C C . VAL A 1 72 ? -5.212 15.230 12.717 1.00 58.59 72 VAL A C 1
ATOM 570 O O . VAL A 1 72 ? -5.937 16.088 13.214 1.00 58.59 72 VAL A O 1
ATOM 573 N N . ASN A 1 73 ? -3.914 15.101 12.983 1.00 55.06 73 ASN A N 1
ATOM 574 C CA . ASN A 1 73 ? -3.102 16.139 13.608 1.00 55.06 73 ASN A CA 1
ATOM 575 C C . ASN A 1 73 ? -2.370 16.902 12.512 1.00 55.06 73 ASN A C 1
ATOM 577 O O . ASN A 1 73 ? -1.762 16.207 11.664 1.00 55.06 73 ASN A O 1
#

Secondary structure (DSSP, 8-state):
---HHHHHHHHH-HHHHHHHHHHHHHHHHHHHHHHHH--S-GGGGHHHHHHHHHHHHHHHHHHHHHHHTT---

Sequence (73 aa):
MIDSYTLKQCKVNKHICKLKARNLEHAVQQAKLMIAESAMEPEALVSLRRKVAESILDLEVLYLLMEEEGQVN

Foldseek 3Di:
DQDPVLLVCCLVDVVSLVVLLVVLVVVLVVLVVCVVPDPDDPVVCPVSVVVSVVSVVVNVSSVVSCVVVVNDD

pLDDT: mean 91.88, std 8.65, range [55.06, 97.75]